Protein AF-A0A0G1MRI1-F1 (afdb_monomer_lite)

pLDDT: mean 96.87, std 2.48, range [84.19, 98.69]

Sequence (62 aa):
MKTILVDAVNAFVIESEGSFKIFKEMHDLLETFPNRKIILTGANDEQFKQFGLNTMPYEVFT

Foldseek 3Di:
DDEAEFEQEPTQWDDDPQAIDGPVVVVVVVVVDPHAYEYEYPDDPVRCVRNVVVPDPHHYDD

Radius of gyration: 11.49 Å; chains: 1; bounding box: 33×16×31 Å

Secondary structure (DSSP, 8-state):
--EEEEETBTTTEEEETTEEEE-HHHHHHHHTS-SEEEEE----HHHHHHTTGGG-SSEEE-

Structure (mmCIF, N/CA/C/O backbone):
data_AF-A0A0G1MRI1-F1
#
_entry.id   AF-A0A0G1MRI1-F1
#
loop_
_atom_site.group_PDB
_atom_site.id
_atom_site.type_symbol
_atom_site.label_atom_id
_atom_site.label_alt_id
_atom_site.label_comp_id
_atom_site.label_asym_id
_atom_site.label_entity_id
_atom_site.label_seq_id
_atom_site.pdbx_PDB_ins_code
_atom_site.Cartn_x
_atom_site.Cartn_y
_atom_site.Cartn_z
_atom_site.occupancy
_atom_site.B_iso_or_equiv
_atom_site.auth_seq_id
_atom_site.auth_comp_id
_atom_site.auth_asym_id
_atom_site.auth_atom_id
_atom_site.pdbx_PDB_model_num
ATOM 1 N N . MET A 1 1 ? -20.389 -3.079 10.998 1.00 84.19 1 MET A N 1
ATOM 2 C CA . MET A 1 1 ? -18.915 -3.090 10.859 1.00 84.19 1 MET A CA 1
ATOM 3 C C . MET A 1 1 ? -18.551 -2.088 9.771 1.00 84.19 1 MET A C 1
ATOM 5 O O . MET A 1 1 ? -19.226 -2.102 8.752 1.00 84.19 1 MET A O 1
ATOM 9 N N . LYS A 1 2 ? -17.598 -1.177 9.997 1.00 96.50 2 LYS A N 1
ATOM 10 C CA . LYS A 1 2 ? -17.171 -0.197 8.976 1.00 96.50 2 LYS A CA 1
ATOM 11 C C . LYS A 1 2 ? -15.845 -0.651 8.360 1.00 96.50 2 LYS A C 1
ATOM 13 O O . LYS A 1 2 ? -15.014 -1.196 9.088 1.00 96.50 2 LYS A O 1
ATOM 18 N N . THR A 1 3 ? -15.659 -0.400 7.071 1.00 97.88 3 THR A N 1
ATOM 19 C CA . THR A 1 3 ? -14.434 -0.714 6.318 1.00 97.88 3 THR A CA 1
ATOM 20 C C . THR A 1 3 ? -13.758 0.585 5.903 1.00 97.88 3 THR A C 1
ATOM 22 O O . THR A 1 3 ? -14.451 1.553 5.589 1.00 97.88 3 THR A O 1
ATOM 25 N N . ILE A 1 4 ? -12.426 0.603 5.908 1.00 98.50 4 ILE A N 1
ATOM 26 C CA . ILE A 1 4 ? -11.624 1.703 5.370 1.00 98.50 4 ILE A CA 1
ATOM 27 C C . ILE A 1 4 ? -11.164 1.290 3.974 1.00 98.50 4 ILE A C 1
ATOM 29 O O . ILE A 1 4 ? -10.510 0.258 3.813 1.00 98.50 4 ILE A O 1
ATOM 33 N N . LEU A 1 5 ? -11.543 2.083 2.978 1.00 98.44 5 LEU A N 1
ATOM 34 C CA . LEU A 1 5 ? -11.044 1.950 1.616 1.00 98.44 5 LEU A CA 1
ATOM 35 C C . LEU A 1 5 ? -9.841 2.875 1.475 1.00 98.44 5 LEU A C 1
ATOM 37 O O . LEU A 1 5 ? -9.917 4.044 1.857 1.00 98.44 5 LEU A O 1
ATOM 41 N N . VAL A 1 6 ? -8.739 2.329 0.982 1.00 98.38 6 VAL A N 1
ATOM 42 C CA . VAL A 1 6 ? -7.457 3.019 0.874 1.00 98.38 6 VAL A CA 1
ATOM 43 C C . VAL A 1 6 ? -7.070 3.042 -0.595 1.00 98.38 6 VAL A C 1
ATOM 45 O O . VAL A 1 6 ? -7.037 1.998 -1.239 1.00 98.38 6 VAL A O 1
ATOM 48 N N . ASP A 1 7 ? -6.801 4.224 -1.134 1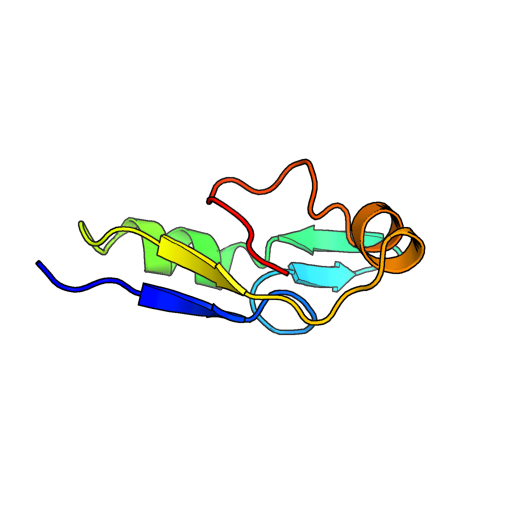.00 98.38 7 ASP A N 1
ATOM 49 C CA . ASP A 1 7 ? -6.251 4.334 -2.481 1.00 98.38 7 ASP A CA 1
ATOM 50 C C . ASP A 1 7 ? -4.811 3.797 -2.514 1.00 98.38 7 ASP A C 1
ATOM 52 O O . ASP A 1 7 ? -4.056 3.946 -1.548 1.00 98.38 7 ASP A O 1
ATOM 56 N N . ALA A 1 8 ? -4.435 3.135 -3.605 1.00 98.06 8 ALA A N 1
ATOM 57 C CA . ALA A 1 8 ? -3.130 2.502 -3.724 1.00 98.06 8 ALA A CA 1
ATOM 58 C C . ALA A 1 8 ? -2.024 3.526 -4.021 1.00 98.06 8 ALA A C 1
ATOM 60 O O . ALA A 1 8 ? -1.258 3.914 -3.139 1.00 98.06 8 ALA A O 1
ATOM 61 N N . VAL A 1 9 ? -1.900 3.928 -5.282 1.00 97.00 9 VAL A N 1
ATOM 62 C CA . VAL A 1 9 ? -0.708 4.593 -5.820 1.00 97.00 9 VAL A CA 1
ATOM 63 C C . VAL A 1 9 ? -0.781 6.094 -5.570 1.00 97.00 9 VAL A C 1
ATOM 65 O O . VAL A 1 9 ? -1.796 6.716 -5.851 1.00 97.00 9 VAL A O 1
ATOM 68 N N . ASN A 1 10 ? 0.314 6.685 -5.090 1.00 95.69 10 ASN A N 1
ATOM 69 C CA . ASN A 1 10 ? 0.399 8.075 -4.615 1.00 95.69 10 ASN A CA 1
ATOM 70 C C . ASN A 1 10 ? -0.409 8.365 -3.336 1.00 95.69 10 ASN A C 1
ATOM 72 O O . ASN A 1 10 ? -0.526 9.525 -2.941 1.00 95.69 10 ASN A O 1
ATOM 76 N N . ALA A 1 11 ? -0.914 7.326 -2.665 1.00 97.50 11 ALA A N 1
ATOM 77 C CA . ALA A 1 11 ? -1.574 7.421 -1.367 1.00 97.50 11 ALA A CA 1
ATOM 78 C C . ALA A 1 11 ? -0.948 6.444 -0.359 1.00 97.50 11 ALA A C 1
ATOM 80 O O . ALA A 1 11 ? -0.164 6.864 0.492 1.00 97.50 11 ALA A O 1
ATOM 81 N N . PHE A 1 12 ? -1.254 5.147 -0.458 1.00 98.38 12 PHE A N 1
ATOM 82 C CA . PHE A 1 12 ? -0.684 4.122 0.424 1.00 98.38 12 PHE A CA 1
ATOM 83 C C . PHE A 1 12 ? 0.697 3.639 -0.023 1.00 98.38 12 PHE A C 1
ATOM 85 O O . PHE A 1 12 ? 1.540 3.295 0.804 1.00 98.38 12 PHE A O 1
ATOM 92 N N . VAL A 1 13 ? 0.937 3.629 -1.332 1.00 98.00 13 VAL A N 1
ATOM 93 C CA . VAL A 1 13 ? 2.225 3.316 -1.947 1.00 98.00 13 VAL A CA 1
ATOM 94 C C . VAL A 1 13 ? 2.741 4.572 -2.637 1.00 98.00 13 VAL A C 1
ATOM 96 O O . VAL A 1 13 ? 2.071 5.127 -3.507 1.00 98.00 13 VAL A O 1
ATOM 99 N N . ILE A 1 14 ? 3.934 5.016 -2.258 1.00 97.81 14 ILE A N 1
ATOM 100 C CA . ILE A 1 14 ? 4.567 6.236 -2.765 1.00 97.81 14 ILE A CA 1
ATOM 101 C C . ILE A 1 14 ? 5.894 5.914 -3.447 1.00 97.81 14 ILE A C 1
ATOM 103 O O . ILE A 1 14 ? 6.589 4.965 -3.076 1.00 97.81 14 ILE A O 1
ATOM 107 N N . GLU A 1 15 ? 6.249 6.711 -4.450 1.00 96.81 15 GLU A N 1
ATOM 108 C CA . GLU A 1 15 ? 7.549 6.614 -5.105 1.00 96.81 15 GLU A CA 1
ATOM 109 C C . GLU A 1 15 ? 8.642 7.253 -4.233 1.00 96.81 15 GLU A C 1
ATOM 111 O O . GLU A 1 15 ? 8.512 8.373 -3.740 1.00 96.81 15 GLU A O 1
ATOM 116 N N . SER A 1 16 ? 9.739 6.526 -4.041 1.00 93.00 16 SER A N 1
ATOM 117 C CA . SER A 1 16 ? 10.918 6.937 -3.289 1.00 93.00 16 SER A CA 1
ATOM 118 C C . SER A 1 16 ? 12.161 6.356 -3.960 1.00 93.00 16 SER A C 1
ATOM 120 O O . SER A 1 16 ? 12.297 5.137 -4.092 1.00 93.00 16 SER A O 1
ATOM 122 N N . GLU A 1 17 ? 13.068 7.235 -4.393 1.00 92.56 17 GLU A N 1
ATOM 123 C CA . GLU A 1 17 ? 14.351 6.862 -5.014 1.00 92.56 17 GLU A CA 1
ATOM 124 C C . GLU A 1 17 ? 14.189 5.920 -6.229 1.00 92.56 17 GLU A C 1
ATOM 126 O O . GLU A 1 17 ? 14.966 4.987 -6.417 1.00 92.56 17 GLU A O 1
ATOM 131 N N . GLY A 1 18 ? 13.151 6.142 -7.047 1.00 90.44 18 GLY A N 1
ATOM 132 C CA . GLY A 1 18 ? 12.856 5.326 -8.234 1.00 90.44 18 GLY A CA 1
ATOM 133 C C . GLY A 1 18 ? 12.233 3.959 -7.932 1.00 90.44 18 GLY A C 1
ATOM 134 O O . GLY A 1 18 ? 12.198 3.088 -8.799 1.00 90.44 18 GLY A O 1
ATOM 135 N N . SER A 1 19 ? 11.751 3.749 -6.705 1.00 92.88 19 SER A N 1
ATOM 136 C CA . SER A 1 19 ? 11.054 2.531 -6.284 1.00 92.88 19 SER A CA 1
ATOM 137 C C . SER A 1 19 ? 9.761 2.864 -5.548 1.00 92.88 19 SER A C 1
ATOM 139 O O . SER A 1 19 ? 9.668 3.887 -4.876 1.00 92.88 19 SER A O 1
ATOM 141 N N . PHE A 1 20 ? 8.759 1.997 -5.647 1.00 96.75 20 PHE A N 1
ATOM 142 C CA . PHE A 1 20 ? 7.493 2.162 -4.939 1.00 96.75 20 PHE A CA 1
ATOM 143 C C . PHE A 1 20 ? 7.555 1.460 -3.582 1.00 96.75 20 PHE A C 1
ATOM 145 O O . PHE A 1 20 ? 7.944 0.295 -3.492 1.00 96.75 20 PHE A O 1
ATOM 152 N N . LYS A 1 21 ? 7.205 2.180 -2.514 1.00 97.12 21 LYS A N 1
ATOM 153 C CA . LYS A 1 21 ? 7.258 1.692 -1.129 1.00 97.12 21 LYS A CA 1
ATOM 154 C C . LYS A 1 21 ? 5.976 2.062 -0.391 1.00 97.12 21 LYS A C 1
ATOM 156 O O . LYS A 1 21 ? 5.339 3.064 -0.705 1.00 97.12 21 LYS A O 1
ATOM 161 N N . ILE A 1 22 ? 5.618 1.269 0.618 1.00 98.12 22 ILE A N 1
ATOM 162 C CA . ILE A 1 22 ? 4.511 1.600 1.523 1.00 98.12 22 ILE A CA 1
ATOM 163 C C . ILE A 1 22 ? 4.840 2.906 2.249 1.00 98.12 22 ILE A C 1
ATOM 165 O O . ILE A 1 22 ? 5.930 3.056 2.808 1.00 98.12 22 ILE A O 1
ATOM 169 N N . PHE A 1 23 ? 3.884 3.830 2.274 1.00 98.06 23 PHE A N 1
ATOM 170 C CA . PHE A 1 23 ? 3.977 5.037 3.074 1.00 98.06 23 PHE A CA 1
ATOM 171 C C . PHE A 1 23 ? 3.780 4.686 4.552 1.00 98.06 23 PHE A C 1
ATOM 173 O O . PHE A 1 23 ? 2.663 4.448 5.023 1.00 98.06 23 PHE A O 1
ATOM 180 N N . LYS A 1 24 ? 4.896 4.604 5.280 1.00 97.75 24 LYS A N 1
ATOM 181 C CA . LYS A 1 24 ? 4.948 4.042 6.632 1.00 97.75 24 LYS A CA 1
ATOM 182 C C . LYS A 1 24 ? 4.030 4.774 7.609 1.00 97.75 24 LYS A C 1
ATOM 184 O O . LYS A 1 24 ? 3.338 4.130 8.385 1.00 97.75 24 LYS A O 1
ATOM 189 N N . GLU A 1 25 ? 3.985 6.096 7.552 1.00 98.12 25 GLU A N 1
ATOM 190 C CA . GLU A 1 25 ? 3.184 6.929 8.445 1.00 98.12 25 GLU A CA 1
ATOM 191 C C . GLU A 1 25 ? 1.682 6.659 8.275 1.00 98.12 25 GLU A C 1
ATOM 193 O O . GLU A 1 25 ? 0.949 6.589 9.262 1.00 98.12 25 GLU A O 1
ATOM 198 N N . MET A 1 26 ? 1.222 6.447 7.036 1.00 98.06 26 MET A N 1
ATOM 199 C CA . MET A 1 26 ? -0.164 6.058 6.769 1.00 98.06 26 MET A CA 1
ATOM 200 C C . MET A 1 26 ? -0.446 4.635 7.252 1.00 98.06 26 MET A C 1
ATOM 202 O O . MET A 1 26 ? -1.486 4.398 7.862 1.00 98.06 26 MET A O 1
ATOM 206 N N . HIS A 1 27 ? 0.467 3.696 7.001 1.00 98.50 27 HIS A N 1
ATOM 207 C CA . HIS A 1 27 ? 0.334 2.325 7.486 1.00 98.50 27 HIS A CA 1
ATOM 208 C C . HIS A 1 27 ? 0.233 2.275 9.018 1.00 98.50 27 HIS A C 1
ATOM 210 O O . HIS A 1 27 ? -0.731 1.726 9.546 1.00 98.50 27 HIS A O 1
ATOM 216 N N . ASP A 1 28 ? 1.152 2.929 9.731 1.00 98.69 28 ASP A N 1
ATOM 217 C CA . ASP A 1 28 ? 1.154 2.980 11.196 1.00 98.69 28 ASP A CA 1
ATOM 218 C C . ASP A 1 28 ? -0.149 3.591 11.745 1.00 98.69 28 ASP A C 1
ATOM 220 O O . ASP A 1 28 ? -0.701 3.099 12.729 1.00 98.69 28 ASP A O 1
ATOM 224 N N . LEU A 1 29 ? -0.687 4.626 11.086 1.00 98.56 29 LEU A N 1
ATOM 225 C CA . LEU A 1 29 ? -1.983 5.209 11.437 1.00 98.56 29 LEU A CA 1
ATOM 226 C C . LEU A 1 29 ? -3.137 4.224 11.212 1.00 98.56 29 LEU A C 1
ATOM 228 O O . LEU A 1 29 ? -4.003 4.088 12.077 1.00 98.56 29 LEU A O 1
ATOM 232 N N . LEU A 1 30 ? -3.174 3.537 10.069 1.00 98.38 30 LEU A N 1
ATOM 233 C CA . LEU A 1 30 ? -4.226 2.572 9.745 1.00 98.38 30 LEU A CA 1
ATOM 234 C C . LEU A 1 30 ? -4.260 1.418 10.753 1.00 98.38 30 LEU A C 1
ATOM 236 O O . LEU A 1 30 ? -5.350 0.993 11.148 1.00 98.38 30 LEU A O 1
ATOM 240 N N . GLU A 1 31 ? -3.107 0.970 11.241 1.00 98.38 31 GLU A N 1
ATOM 241 C CA . GLU A 1 31 ? -3.017 -0.073 12.268 1.00 98.38 31 GLU A CA 1
ATOM 242 C C . GLU A 1 31 ? -3.640 0.331 13.616 1.00 9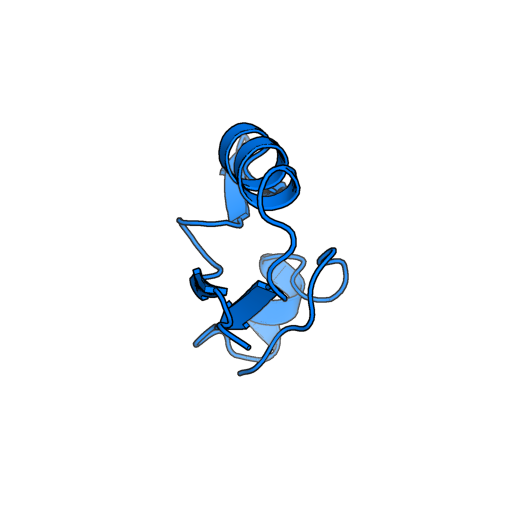8.38 31 GLU A C 1
ATOM 244 O O . GLU A 1 31 ? -4.059 -0.537 14.380 1.00 98.38 31 GLU A O 1
ATOM 249 N N . THR A 1 32 ? -3.830 1.629 13.888 1.00 98.56 32 THR A N 1
ATOM 250 C CA . THR A 1 32 ? -4.564 2.088 15.087 1.00 98.56 32 THR A CA 1
ATOM 251 C C . THR A 1 32 ? -6.076 1.856 15.008 1.00 98.56 32 THR A C 1
ATOM 253 O O . THR A 1 32 ? -6.764 1.864 16.031 1.00 98.56 32 THR A O 1
ATOM 256 N N . PHE A 1 33 ? -6.617 1.623 13.808 1.00 97.81 33 PHE A N 1
ATOM 257 C CA . PHE A 1 33 ? -8.038 1.360 13.609 1.00 97.81 33 PHE A CA 1
ATOM 258 C C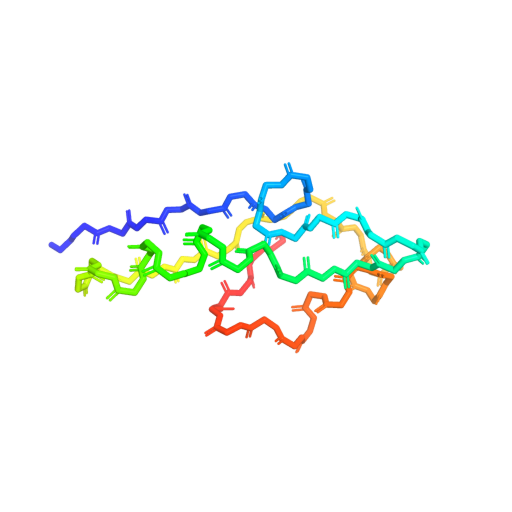 . PHE A 1 33 ? -8.305 -0.150 13.580 1.00 97.81 33 PHE A C 1
ATOM 260 O O . PHE A 1 33 ? -7.730 -0.852 12.749 1.00 97.81 33 PHE A O 1
ATOM 267 N N . PRO A 1 34 ? -9.257 -0.679 14.371 1.00 97.31 34 PRO A N 1
ATOM 268 C CA . PRO A 1 34 ? -9.612 -2.103 14.341 1.00 97.31 34 PRO A CA 1
ATOM 269 C C . PRO A 1 34 ? -10.403 -2.491 13.079 1.00 97.31 34 PRO A C 1
ATOM 271 O O . PRO A 1 34 ? -10.764 -3.648 12.878 1.00 97.31 34 PRO A O 1
ATOM 274 N N . ASN A 1 35 ? -10.745 -1.509 12.245 1.00 98.25 35 ASN A N 1
ATOM 275 C CA . ASN A 1 35 ? -11.491 -1.701 11.016 1.00 98.25 35 ASN A CA 1
ATOM 276 C C . ASN A 1 35 ? -10.684 -2.522 10.006 1.00 98.25 35 ASN A C 1
ATOM 278 O O . ASN A 1 35 ? -9.457 -2.442 9.963 1.00 98.25 35 ASN A O 1
ATOM 282 N N . ARG A 1 36 ? -11.391 -3.272 9.154 1.00 98.00 36 ARG A N 1
ATOM 283 C CA . ARG A 1 36 ? -10.806 -3.906 7.967 1.00 98.00 36 ARG A CA 1
ATOM 284 C C . ARG A 1 36 ? -10.357 -2.820 6.985 1.00 98.00 36 ARG A C 1
ATOM 286 O O . ARG A 1 36 ? -11.102 -1.859 6.770 1.00 98.00 36 ARG A O 1
ATOM 293 N N . LYS A 1 37 ? -9.177 -2.997 6.389 1.00 98.50 37 LYS A N 1
ATOM 294 C CA . LYS A 1 37 ? -8.636 -2.155 5.314 1.00 98.50 37 LYS A CA 1
ATOM 295 C C . LYS A 1 37 ? -8.700 -2.931 4.010 1.00 98.50 37 LYS A C 1
ATOM 297 O O . LYS A 1 37 ? -8.454 -4.136 4.003 1.00 98.50 37 LYS A O 1
ATOM 302 N N . ILE A 1 38 ? -9.042 -2.234 2.940 1.00 98.56 38 ILE A N 1
ATOM 303 C CA . ILE A 1 38 ? -8.999 -2.754 1.578 1.00 98.56 38 ILE A CA 1
ATOM 304 C C . ILE A 1 38 ? -8.321 -1.695 0.723 1.00 98.56 38 ILE A C 1
ATOM 306 O O . ILE A 1 38 ? -8.711 -0.527 0.776 1.00 98.56 38 ILE A O 1
ATOM 310 N N . ILE A 1 39 ? -7.320 -2.106 -0.043 1.00 98.62 39 ILE A N 1
ATOM 311 C CA . ILE A 1 39 ? -6.654 -1.249 -1.015 1.00 98.62 39 ILE A CA 1
ATOM 312 C C . ILE A 1 39 ? -7.421 -1.335 -2.335 1.00 98.62 39 ILE A C 1
ATOM 314 O O . ILE A 1 39 ? -7.731 -2.427 -2.811 1.00 98.62 39 ILE A O 1
ATOM 318 N N . LEU A 1 40 ? -7.725 -0.182 -2.920 1.00 98.38 40 LEU A N 1
ATOM 319 C CA . LEU A 1 40 ? -8.335 -0.057 -4.238 1.00 98.38 40 LEU A CA 1
ATOM 320 C C . LEU A 1 40 ? -7.317 0.536 -5.203 1.00 98.38 40 LEU A C 1
ATOM 322 O O . LEU A 1 40 ? -6.596 1.470 -4.855 1.00 98.38 40 LEU A O 1
ATOM 326 N N . THR A 1 41 ? -7.256 -0.005 -6.412 1.00 98.19 41 THR A N 1
ATOM 327 C CA . THR A 1 41 ? -6.333 0.472 -7.439 1.00 98.19 41 THR A CA 1
ATOM 328 C C . THR A 1 41 ? -6.984 0.437 -8.811 1.00 98.19 41 THR A C 1
ATOM 330 O O . THR A 1 41 ? -7.775 -0.446 -9.097 1.00 98.19 41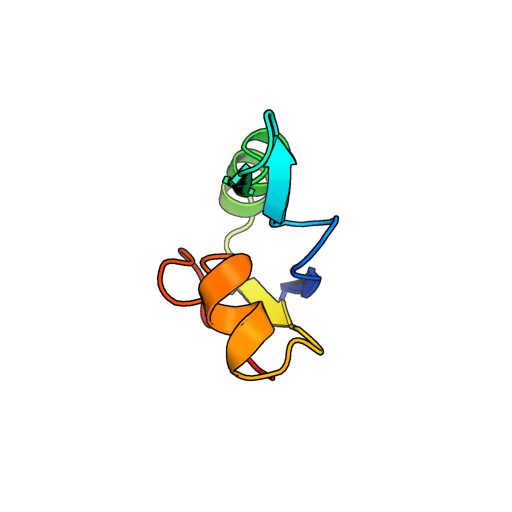 THR A O 1
ATOM 333 N N . GLY A 1 42 ? -6.621 1.383 -9.675 1.00 97.62 42 GLY A N 1
ATOM 334 C CA . GLY A 1 42 ? -6.900 1.313 -11.114 1.00 97.62 42 GLY A CA 1
ATOM 335 C C . GLY A 1 42 ? -5.708 0.794 -11.925 1.00 97.62 42 GLY A C 1
ATOM 336 O O . GLY A 1 42 ? -5.660 1.006 -13.134 1.00 97.62 42 GLY A O 1
ATOM 337 N N . ALA A 1 43 ? -4.704 0.208 -11.263 1.00 97.31 43 ALA A N 1
ATOM 338 C CA . ALA A 1 43 ? -3.495 -0.289 -11.907 1.00 97.31 43 ALA A CA 1
ATOM 339 C C . ALA A 1 43 ? -3.801 -1.479 -12.826 1.00 97.31 43 ALA A C 1
ATOM 341 O O . ALA A 1 43 ? -4.444 -2.442 -12.414 1.00 97.31 43 ALA A O 1
ATOM 342 N N . ASN A 1 44 ? -3.277 -1.433 -14.051 1.00 97.00 44 ASN A N 1
ATOM 343 C CA . ASN A 1 44 ? -3.262 -2.594 -14.939 1.00 97.00 44 ASN A CA 1
ATOM 344 C C . ASN A 1 44 ? -2.224 -3.644 -14.484 1.00 97.00 44 ASN A C 1
ATOM 346 O O . ASN A 1 44 ? -1.444 -3.403 -13.564 1.00 97.00 44 ASN A O 1
ATOM 350 N N . ASP A 1 45 ? -2.164 -4.793 -15.159 1.00 96.75 45 ASP A N 1
ATOM 351 C CA . ASP A 1 45 ? -1.274 -5.905 -14.788 1.00 96.75 45 ASP A CA 1
ATOM 352 C C . ASP A 1 45 ? 0.225 -5.542 -14.744 1.00 96.75 45 ASP A C 1
ATOM 354 O O . ASP A 1 45 ? 0.980 -6.095 -13.937 1.00 96.75 45 ASP A O 1
ATOM 358 N N . GLU A 1 46 ? 0.684 -4.632 -15.609 1.00 96.75 46 GLU A N 1
ATOM 359 C CA . GLU A 1 46 ? 2.081 -4.174 -15.631 1.00 96.75 46 GLU A CA 1
ATOM 360 C C . GLU A 1 46 ? 2.366 -3.256 -14.440 1.00 96.75 46 GLU A C 1
ATOM 362 O O . GLU A 1 46 ? 3.327 -3.460 -13.693 1.00 96.75 46 GLU A O 1
ATOM 367 N N . GLN A 1 47 ? 1.474 -2.295 -14.215 1.00 96.19 47 GLN A N 1
ATOM 368 C CA . GLN A 1 47 ? 1.514 -1.361 -13.097 1.00 96.19 47 GLN A CA 1
ATOM 369 C C . GLN A 1 47 ? 1.394 -2.077 -11.749 1.00 96.19 47 GLN A C 1
ATOM 371 O O . GLN A 1 47 ? 2.081 -1.719 -10.796 1.00 96.19 47 GLN A O 1
ATOM 376 N N . PHE A 1 48 ? 0.586 -3.134 -11.667 1.00 97.00 48 PHE A N 1
ATOM 377 C CA . PHE A 1 48 ? 0.420 -3.935 -10.456 1.00 97.00 48 PHE A CA 1
ATOM 378 C C . PHE A 1 48 ? 1.758 -4.509 -9.973 1.00 97.00 48 PHE A C 1
ATOM 380 O O . PHE A 1 48 ? 2.052 -4.496 -8.776 1.00 97.00 48 PHE A O 1
ATOM 387 N N . LYS A 1 49 ? 2.600 -4.955 -10.915 1.00 95.25 49 LYS A N 1
ATOM 388 C CA . LYS A 1 49 ? 3.964 -5.432 -10.645 1.00 95.25 49 LYS A CA 1
ATOM 389 C C . LYS A 1 49 ? 4.920 -4.276 -10.362 1.00 95.25 49 LYS A C 1
ATOM 391 O O . LYS A 1 49 ? 5.678 -4.351 -9.401 1.00 95.25 49 LYS A O 1
ATOM 396 N N . GLN A 1 50 ? 4.872 -3.212 -11.168 1.00 95.75 50 GLN A N 1
ATOM 397 C CA . GLN A 1 50 ? 5.726 -2.027 -11.009 1.00 95.75 50 GLN A CA 1
ATOM 398 C C . GLN A 1 50 ? 5.582 -1.391 -9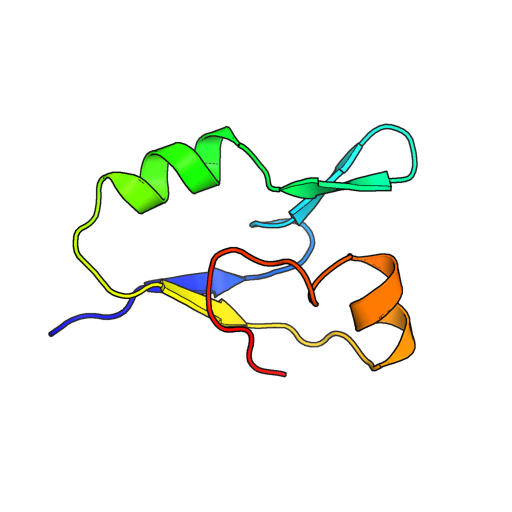.620 1.00 95.75 50 GLN A C 1
ATOM 400 O O . GLN A 1 50 ? 6.575 -1.006 -9.007 1.00 95.75 50 GLN A O 1
ATOM 405 N N . PHE A 1 51 ? 4.350 -1.294 -9.121 1.00 97.19 51 PHE A N 1
ATOM 406 C CA . PHE A 1 51 ? 4.032 -0.676 -7.837 1.00 97.19 51 PHE A CA 1
ATOM 407 C C . PHE A 1 51 ? 4.121 -1.654 -6.653 1.00 97.19 51 PHE A C 1
ATOM 409 O O . PHE A 1 51 ? 3.869 -1.258 -5.518 1.00 97.19 51 PHE A O 1
ATOM 416 N N . GLY A 1 52 ? 4.461 -2.928 -6.893 1.00 96.19 52 GLY A N 1
ATOM 417 C CA . GLY A 1 52 ? 4.581 -3.943 -5.842 1.00 96.19 52 GLY A CA 1
ATOM 418 C C . GLY A 1 52 ? 3.258 -4.279 -5.143 1.00 96.19 52 GLY A C 1
ATOM 419 O O . GLY A 1 52 ? 3.254 -4.638 -3.966 1.00 96.19 52 GLY A O 1
ATOM 420 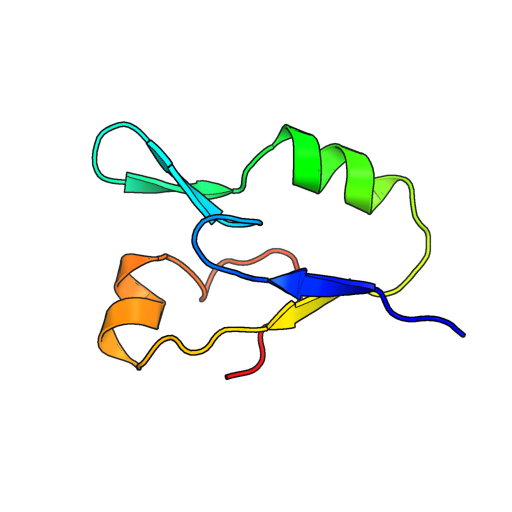N N . LEU A 1 53 ? 2.116 -4.163 -5.833 1.00 97.06 53 LEU A N 1
ATOM 421 C CA . LEU A 1 53 ? 0.796 -4.342 -5.211 1.00 97.06 53 LEU A CA 1
ATOM 422 C C . LEU A 1 53 ? 0.519 -5.797 -4.795 1.00 97.06 53 LEU A C 1
ATOM 424 O O . LEU A 1 53 ? -0.343 -6.056 -3.959 1.00 97.06 53 LEU A O 1
ATOM 428 N N . ASN A 1 54 ? 1.291 -6.755 -5.311 1.00 94.94 54 ASN A N 1
ATOM 429 C CA . ASN A 1 54 ? 1.207 -8.170 -4.944 1.00 94.94 54 ASN A CA 1
ATOM 430 C C . ASN A 1 54 ? 1.774 -8.491 -3.550 1.00 94.94 54 ASN A C 1
ATOM 432 O O . ASN A 1 54 ? 1.611 -9.616 -3.085 1.00 94.94 54 ASN A O 1
ATOM 436 N N . THR A 1 55 ? 2.455 -7.545 -2.898 1.00 95.25 55 THR A N 1
ATOM 437 C CA . THR A 1 55 ? 3.048 -7.729 -1.562 1.00 95.25 55 THR A CA 1
ATOM 438 C C . THR A 1 55 ? 2.410 -6.828 -0.504 1.00 95.25 55 THR A C 1
ATOM 440 O O . THR A 1 55 ? 3.026 -6.554 0.525 1.00 95.25 55 THR A O 1
ATOM 443 N N . MET A 1 56 ? 1.205 -6.315 -0.763 1.00 97.69 56 MET A N 1
ATOM 444 C CA . MET A 1 56 ? 0.521 -5.412 0.161 1.00 97.69 56 MET A CA 1
ATOM 445 C C . MET A 1 56 ? 0.061 -6.124 1.444 1.00 97.69 56 MET A C 1
ATOM 447 O O . MET A 1 56 ? -0.323 -7.293 1.399 1.00 97.69 56 MET A O 1
ATOM 451 N N . PRO A 1 57 ? 0.049 -5.420 2.594 1.00 97.94 57 PRO A N 1
ATOM 452 C CA . PRO A 1 57 ? -0.398 -5.981 3.871 1.00 97.94 57 PRO A CA 1
ATOM 453 C C . PRO A 1 57 ? -1.922 -6.143 3.946 1.00 97.94 57 PRO A C 1
ATOM 455 O O . PRO A 1 57 ? -2.433 -6.830 4.830 1.00 97.94 57 PRO A O 1
ATOM 458 N N . TYR A 1 58 ? -2.653 -5.502 3.032 1.00 98.19 58 TYR A N 1
ATOM 459 C CA . TYR A 1 58 ? -4.105 -5.544 2.939 1.00 98.19 58 TYR A CA 1
ATOM 460 C C . TYR A 1 58 ? -4.530 -6.146 1.603 1.00 98.19 58 TYR A C 1
ATOM 462 O O . TYR A 1 58 ? -3.786 -6.122 0.625 1.00 98.19 58 TYR A O 1
ATOM 470 N N . GLU A 1 59 ? -5.757 -6.653 1.562 1.00 98.06 59 GLU A N 1
ATOM 471 C CA . GLU A 1 59 ? -6.371 -7.136 0.329 1.00 98.06 59 GLU A CA 1
ATOM 472 C C . GLU A 1 59 ? -6.468 -6.010 -0.708 1.00 98.06 59 GLU A C 1
ATOM 474 O O . GLU A 1 59 ? -6.845 -4.885 -0.368 1.00 98.06 59 GLU A O 1
ATOM 479 N N . VAL A 1 60 ? -6.134 -6.328 -1.959 1.00 98.00 60 VAL A N 1
ATOM 480 C CA . VAL A 1 60 ? -6.119 -5.385 -3.082 1.00 98.00 60 VAL A CA 1
ATOM 481 C C . VAL A 1 60 ? -7.219 -5.761 -4.072 1.00 98.00 60 VAL A C 1
ATOM 483 O O . VAL A 1 60 ? -7.287 -6.912 -4.499 1.00 98.00 60 VAL A O 1
ATOM 486 N N . PHE A 1 61 ? -8.045 -4.789 -4.461 1.00 97.19 61 PHE A N 1
ATOM 487 C CA . PHE A 1 61 ? -9.019 -4.923 -5.547 1.00 97.19 61 PHE A CA 1
ATOM 488 C C . PHE A 1 61 ? -8.687 -3.961 -6.688 1.00 97.19 61 PHE A C 1
ATOM 490 O O . PHE A 1 61 ? -8.293 -2.817 -6.442 1.00 97.19 61 PHE A O 1
ATOM 497 N N . THR A 1 62 ? -8.868 -4.453 -7.915 1.00 89.62 62 THR A N 1
ATOM 498 C CA . THR A 1 62 ? -8.625 -3.760 -9.189 1.00 89.62 62 THR A CA 1
ATOM 499 C C . THR A 1 62 ? -9.933 -3.514 -9.926 1.00 89.62 62 THR A C 1
ATOM 501 O O . THR A 1 62 ? -10.735 -4.479 -9.955 1.00 89.62 62 THR A O 1
#